Protein AF-A0A2G9UCB9-F1 (afdb_monomer_lite)

Foldseek 3Di:
DDKDWDAAPVLLWIWIADPLWIWTAAQDDPVRSRGDDIDTADDDARWDDWEDYPQWIWTAGPQQWIWTAAQDDNRCNSHDYTDTDDQAGFDDWYADNVRWIWTQGPVRFIKTFDPPPCPPPDDDDDDPPRRIDTD

Sequence (135 aa):
MRVKVLSSPNGIYVWILAKGRGWARVNINDRNPSGVKWTETYHTSDLCQLAVGDNIVWALDASGHLLRLRGLAAGNPAGNYWRPISGGTFRAISIDARSDLWAIDMENHLVRHLSDVFIPNQFRNCDVRESYEFV

Secondary structure (DSSP, 8-state):
---EEEE-TTSS-EEEEETTEEEEEE--BTTBTT-SEEEEPP-SS-EEEEEE-SS-EEEEETT-EEEEEES-BTTBTT-SEEEEEEEEEEEEEEE-TT--EEEEETTS-EEEE------TT---------SEEE-

Radius of gyration: 15.63 Å; chains: 1; bounding box: 39×37×33 Å

InterPro domains:
  IPR006624 Beta-propeller repeat TECPR [SM00706] (39-71)
  IPR006624 Beta-propeller repeat TECPR [SM00706] (80-115)

pLDDT: mean 85.65, std 19.31, range [31.97, 98.38]

Structure (mmCIF, N/CA/C/O backbone):
data_AF-A0A2G9UCB9-F1
#
_entry.id   AF-A0A2G9UCB9-F1
#
loop_
_atom_site.group_PDB
_atom_site.id
_atom_site.type_symbol
_atom_site.label_atom_id
_atom_site.label_alt_id
_atom_site.label_comp_id
_atom_site.label_asym_id
_atom_site.label_entity_id
_atom_site.label_seq_id
_atom_site.pdbx_PDB_ins_code
_atom_site.Cartn_x
_atom_site.Cartn_y
_atom_site.Cartn_z
_atom_site.occupancy
_atom_site.B_iso_or_equiv
_atom_site.auth_seq_id
_atom_site.auth_comp_id
_atom_site.auth_asym_id
_atom_site.auth_atom_id
_atom_site.pdbx_PDB_model_num
ATOM 1 N N . MET A 1 1 ? 7.365 -12.618 17.279 1.00 60.31 1 MET A N 1
ATOM 2 C CA . MET A 1 1 ? 7.333 -11.342 16.527 1.00 60.31 1 MET A CA 1
ATOM 3 C C . MET A 1 1 ? 6.625 -11.589 15.198 1.00 60.31 1 MET A C 1
ATOM 5 O O . MET A 1 1 ? 6.967 -12.569 14.552 1.00 60.31 1 MET A O 1
ATOM 9 N N . ARG A 1 2 ? 5.614 -10.792 14.817 1.00 85.69 2 ARG A N 1
ATOM 10 C CA . ARG A 1 2 ? 4.813 -11.048 13.604 1.00 85.69 2 ARG A CA 1
ATOM 11 C C . ARG A 1 2 ? 5.353 -10.224 12.435 1.00 85.69 2 ARG A C 1
ATOM 13 O O . ARG A 1 2 ? 5.416 -9.003 12.526 1.00 85.69 2 ARG A O 1
ATOM 20 N N . VAL A 1 3 ? 5.739 -10.907 11.367 1.00 94.19 3 VAL A N 1
ATOM 21 C CA . VAL A 1 3 ? 6.089 -10.313 10.072 1.00 94.19 3 VAL A CA 1
ATOM 22 C C . VAL A 1 3 ? 4.923 -10.589 9.127 1.00 94.19 3 VAL A C 1
ATOM 24 O O . VAL A 1 3 ? 4.373 -11.691 9.152 1.00 94.19 3 VAL A O 1
ATOM 27 N N . LYS A 1 4 ? 4.515 -9.599 8.330 1.00 96.19 4 LYS A N 1
ATOM 28 C CA . LYS A 1 4 ? 3.523 -9.779 7.260 1.00 96.19 4 LYS A CA 1
ATOM 29 C C . LYS A 1 4 ? 4.215 -9.591 5.913 1.00 96.19 4 LYS A C 1
ATOM 31 O O . LYS A 1 4 ? 4.970 -8.635 5.756 1.00 96.19 4 LYS A O 1
ATOM 36 N N . VAL A 1 5 ? 3.944 -10.487 4.970 1.00 96.94 5 VAL A N 1
ATOM 37 C CA . VAL A 1 5 ? 4.372 -10.385 3.568 1.00 96.94 5 VAL A CA 1
ATOM 38 C C . VAL A 1 5 ? 3.118 -10.218 2.723 1.00 96.94 5 VAL A C 1
ATOM 40 O O . VAL A 1 5 ? 2.136 -10.922 2.954 1.00 96.94 5 VAL A O 1
ATOM 43 N N . LEU A 1 6 ? 3.134 -9.269 1.793 1.00 97.06 6 LEU A N 1
ATOM 44 C CA . LEU A 1 6 ? 2.003 -8.942 0.930 1.00 97.06 6 LEU A CA 1
ATOM 45 C C . LEU A 1 6 ? 2.486 -8.817 -0.512 1.00 97.06 6 LEU A C 1
ATOM 47 O O . LEU A 1 6 ? 3.592 -8.331 -0.745 1.00 97.06 6 LEU A O 1
ATOM 51 N N . SER A 1 7 ? 1.656 -9.216 -1.467 1.00 96.06 7 SER A N 1
ATOM 52 C CA . SER A 1 7 ? 1.930 -9.071 -2.895 1.00 96.06 7 SER A CA 1
ATOM 53 C C . SER A 1 7 ? 0.710 -8.518 -3.617 1.00 96.06 7 SER A C 1
ATOM 55 O O . SER A 1 7 ? -0.419 -8.865 -3.269 1.00 96.06 7 SER A O 1
ATOM 57 N N . SER A 1 8 ? 0.940 -7.699 -4.638 1.00 96.12 8 SER A N 1
ATOM 58 C CA . SER A 1 8 ? -0.095 -7.323 -5.592 1.00 96.12 8 SER A CA 1
ATOM 59 C C . SER A 1 8 ? -0.538 -8.534 -6.427 1.00 96.12 8 SER A C 1
ATOM 61 O O . SER A 1 8 ? 0.263 -9.456 -6.627 1.00 96.12 8 SER A O 1
ATOM 63 N N . PRO A 1 9 ? -1.780 -8.546 -6.942 1.00 94.62 9 PRO A N 1
ATOM 64 C CA . PRO A 1 9 ? -2.266 -9.582 -7.858 1.00 94.62 9 PRO A CA 1
ATOM 65 C C . PRO A 1 9 ? -1.347 -9.865 -9.060 1.00 94.62 9 PRO A C 1
ATOM 67 O O . PRO A 1 9 ? -1.148 -11.023 -9.420 1.00 94.62 9 PRO A O 1
ATOM 70 N N . ASN A 1 10 ? -0.733 -8.835 -9.644 1.00 92.62 10 ASN A N 1
ATOM 71 C CA . ASN A 1 10 ? 0.206 -8.956 -10.763 1.00 92.62 10 ASN A CA 1
ATOM 72 C C . ASN A 1 10 ? 1.629 -9.389 -10.357 1.00 92.62 10 ASN A C 1
ATOM 74 O O . ASN A 1 10 ? 2.488 -9.547 -11.220 1.00 92.62 10 ASN A O 1
ATOM 78 N N . GLY A 1 11 ? 1.909 -9.535 -9.058 1.00 92.69 11 GLY A N 1
ATOM 79 C CA . GLY A 1 11 ? 3.209 -9.950 -8.529 1.00 92.69 11 GLY A CA 1
ATOM 80 C C . GLY A 1 11 ? 4.325 -8.896 -8.575 1.00 92.69 11 GLY A C 1
ATOM 81 O O . GLY A 1 11 ? 5.415 -9.167 -8.078 1.00 92.69 11 GLY A O 1
ATOM 82 N N . ILE A 1 12 ? 4.086 -7.698 -9.120 1.00 94.31 12 ILE A N 1
ATOM 83 C CA . ILE A 1 12 ? 5.111 -6.651 -9.287 1.00 94.31 12 ILE A CA 1
ATOM 84 C C . ILE A 1 12 ? 5.414 -5.913 -7.979 1.00 94.31 12 ILE A C 1
ATOM 86 O O . ILE A 1 12 ? 6.561 -5.539 -7.728 1.00 94.31 12 ILE A O 1
ATOM 90 N N . TYR A 1 13 ? 4.413 -5.706 -7.123 1.00 97.31 13 TYR A N 1
ATOM 91 C CA . TYR A 1 13 ? 4.590 -5.024 -5.846 1.00 97.31 13 TYR A CA 1
ATOM 92 C C . TYR A 1 13 ? 4.564 -6.034 -4.710 1.00 97.31 13 TYR A C 1
ATOM 94 O O . TYR A 1 13 ? 3.522 -6.587 -4.378 1.00 97.3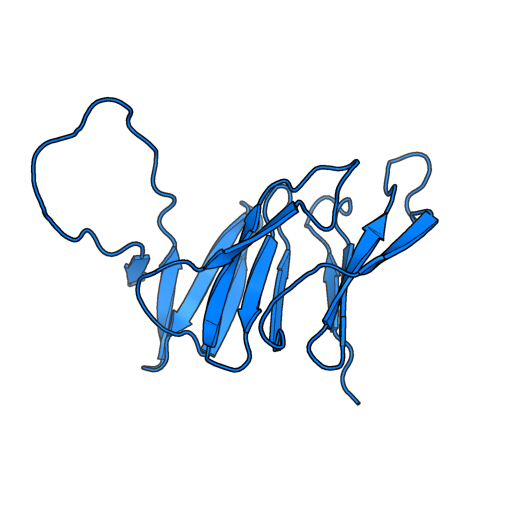1 13 TYR A O 1
ATOM 102 N N . VAL A 1 14 ? 5.715 -6.245 -4.073 1.00 97.94 14 VAL A N 1
ATOM 103 C CA . VAL A 1 14 ? 5.841 -7.111 -2.895 1.00 97.94 14 VAL A CA 1
ATOM 104 C C . VAL A 1 14 ? 6.327 -6.283 -1.716 1.00 97.94 14 VAL A C 1
ATOM 106 O O . VAL A 1 14 ? 7.294 -5.529 -1.831 1.00 97.94 14 VAL A O 1
ATOM 109 N N . TRP A 1 15 ? 5.658 -6.429 -0.577 1.00 98.31 15 TRP A N 1
ATOM 110 C CA . TRP A 1 15 ? 5.893 -5.651 0.632 1.00 98.31 15 TRP A CA 1
ATOM 111 C C . TRP A 1 15 ? 6.099 -6.535 1.857 1.00 98.31 15 TRP A C 1
ATOM 113 O O . TRP A 1 15 ? 5.494 -7.599 1.992 1.00 98.31 15 TRP A O 1
ATOM 123 N N . ILE A 1 16 ? 6.920 -6.049 2.784 1.00 98.19 16 ILE A N 1
ATOM 124 C CA . ILE A 1 16 ? 7.060 -6.575 4.141 1.00 98.19 16 ILE A CA 1
ATOM 125 C C . ILE A 1 16 ? 6.621 -5.500 5.128 1.00 98.19 16 ILE A C 1
ATOM 127 O O . ILE A 1 16 ? 7.000 -4.340 4.989 1.00 98.19 16 ILE A O 1
ATOM 131 N N . LEU A 1 17 ? 5.882 -5.908 6.158 1.00 98.00 17 LEU A N 1
ATOM 132 C CA . LEU A 1 17 ? 5.581 -5.092 7.329 1.00 98.00 17 LEU A CA 1
ATOM 133 C C . LEU A 1 17 ? 6.095 -5.785 8.596 1.00 98.00 17 LEU A C 1
ATOM 135 O O . LEU A 1 17 ? 5.711 -6.924 8.891 1.00 98.00 17 LEU A O 1
ATOM 139 N N . ALA A 1 18 ? 6.940 -5.094 9.362 1.00 96.69 18 ALA A N 1
ATOM 140 C CA . ALA A 1 18 ? 7.454 -5.570 10.645 1.00 96.69 18 ALA A CA 1
ATOM 141 C C . ALA A 1 18 ? 7.855 -4.401 11.560 1.00 96.69 18 ALA A C 1
ATOM 143 O O . ALA A 1 18 ? 8.475 -3.443 11.115 1.00 96.69 18 ALA A O 1
ATOM 144 N N . LYS A 1 19 ? 7.542 -4.506 12.861 1.00 95.00 19 LYS A N 1
ATOM 145 C CA . LYS A 1 19 ? 7.853 -3.485 13.890 1.00 95.00 19 LYS A CA 1
ATOM 146 C C . LYS A 1 19 ? 7.445 -2.054 13.493 1.00 95.00 19 LYS A C 1
ATOM 148 O O . LYS A 1 19 ? 8.251 -1.142 13.621 1.00 95.00 19 LYS A O 1
ATOM 153 N N . GLY A 1 20 ? 6.242 -1.870 12.952 1.00 95.88 20 GLY A N 1
ATOM 154 C CA . GLY A 1 20 ? 5.781 -0.538 12.549 1.00 95.88 20 GLY A CA 1
ATOM 155 C C . GLY A 1 20 ? 6.375 -0.021 11.237 1.00 95.88 20 GLY A C 1
ATOM 156 O O . GLY A 1 20 ? 6.020 1.074 10.816 1.00 95.88 20 GLY A O 1
ATOM 157 N N . ARG A 1 21 ? 7.267 -0.771 10.571 1.00 97.00 21 ARG A N 1
ATOM 158 C CA . ARG A 1 21 ? 7.980 -0.300 9.373 1.00 97.00 21 ARG A CA 1
ATOM 159 C C . ARG A 1 21 ? 7.677 -1.157 8.153 1.00 97.00 21 ARG A C 1
ATOM 161 O O . ARG A 1 21 ? 7.480 -2.370 8.269 1.00 97.00 21 ARG A O 1
ATOM 168 N N . GLY A 1 22 ? 7.612 -0.501 6.997 1.00 97.56 22 GLY A N 1
ATOM 169 C CA . GLY A 1 22 ? 7.307 -1.111 5.708 1.00 97.56 22 GLY A CA 1
ATOM 170 C C . GLY A 1 22 ? 8.520 -1.136 4.782 1.00 97.56 22 GLY A C 1
ATOM 171 O O . GLY A 1 22 ? 9.247 -0.149 4.679 1.00 97.56 22 GLY A O 1
ATOM 172 N N . TRP A 1 23 ? 8.711 -2.237 4.060 1.00 98.38 23 TRP A N 1
ATOM 173 C CA . TRP A 1 23 ? 9.727 -2.348 3.014 1.00 98.38 23 TRP A CA 1
ATOM 174 C C . TRP A 1 23 ? 9.109 -2.853 1.719 1.00 98.38 23 TRP A C 1
ATOM 176 O O . TRP A 1 23 ? 8.394 -3.853 1.733 1.00 98.38 23 TRP A O 1
ATOM 186 N N . ALA A 1 24 ? 9.439 -2.213 0.601 1.00 98.38 24 ALA A N 1
ATOM 187 C CA . ALA A 1 24 ? 9.043 -2.653 -0.730 1.00 98.38 24 ALA A CA 1
ATOM 188 C C . ALA A 1 24 ? 10.198 -3.394 -1.418 1.00 98.38 24 ALA A C 1
ATOM 190 O O . ALA A 1 24 ? 11.366 -2.995 -1.314 1.00 98.38 24 ALA A O 1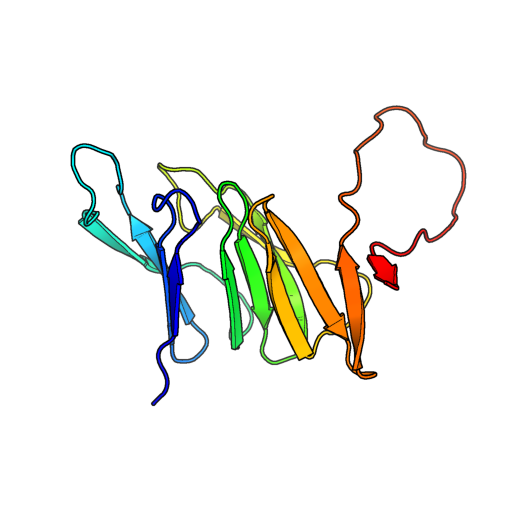
ATOM 191 N N . ARG A 1 25 ? 9.886 -4.475 -2.134 1.00 98.25 25 ARG A N 1
ATOM 192 C CA . ARG A 1 25 ? 10.852 -5.197 -2.964 1.00 98.25 25 ARG A CA 1
ATOM 193 C C . ARG A 1 25 ? 11.079 -4.431 -4.264 1.00 98.25 25 ARG A C 1
ATOM 195 O O . ARG A 1 25 ? 10.137 -4.021 -4.931 1.00 98.25 25 ARG A O 1
ATOM 202 N N . VAL A 1 26 ? 12.343 -4.233 -4.621 1.00 97.81 26 VAL A N 1
ATOM 203 C CA . VAL A 1 26 ? 12.760 -3.389 -5.748 1.00 97.81 26 VAL A CA 1
ATOM 204 C C . VAL A 1 26 ? 13.108 -4.224 -6.974 1.00 97.81 26 VAL A C 1
ATOM 206 O O . VAL A 1 26 ? 13.754 -5.264 -6.842 1.00 97.81 26 VAL A O 1
ATOM 209 N N . ASN A 1 27 ? 12.770 -3.706 -8.160 1.00 95.94 27 ASN A N 1
ATOM 210 C CA . ASN A 1 27 ? 13.137 -4.251 -9.472 1.00 95.94 27 ASN A CA 1
ATOM 211 C C . ASN A 1 27 ? 12.598 -5.669 -9.733 1.00 95.94 27 ASN A C 1
ATOM 213 O O . ASN A 1 27 ? 13.318 -6.516 -10.266 1.00 95.94 27 ASN A O 1
ATOM 217 N N . ILE A 1 28 ? 11.353 -5.927 -9.324 1.00 96.31 28 ILE A N 1
ATOM 218 C CA . ILE A 1 28 ? 10.606 -7.102 -9.779 1.00 96.31 28 ILE A CA 1
ATOM 219 C C . ILE A 1 28 ? 10.119 -6.834 -11.206 1.00 96.31 28 ILE A C 1
ATOM 221 O O . ILE A 1 28 ? 9.538 -5.786 -11.481 1.00 96.31 28 ILE A O 1
ATOM 225 N N . ASN A 1 29 ? 10.391 -7.770 -12.111 1.00 92.38 29 ASN A N 1
ATOM 226 C CA . ASN A 1 29 ? 9.902 -7.788 -13.490 1.00 92.38 29 ASN A CA 1
ATOM 227 C C . ASN A 1 29 ? 10.023 -9.213 -14.059 1.00 92.38 29 ASN A C 1
ATOM 229 O O . ASN A 1 29 ? 10.611 -10.082 -13.416 1.00 92.38 29 ASN A O 1
ATOM 233 N N . ASP A 1 30 ? 9.546 -9.440 -15.283 1.00 92.25 30 ASP A N 1
ATOM 234 C CA . ASP A 1 30 ? 9.535 -10.767 -15.923 1.00 92.25 30 ASP A CA 1
ATOM 235 C C . ASP A 1 30 ? 10.919 -11.430 -16.028 1.00 92.25 30 ASP A C 1
ATOM 237 O O . ASP A 1 30 ? 11.034 -12.653 -16.002 1.00 92.25 30 ASP A O 1
ATOM 241 N N . ARG A 1 31 ? 11.993 -10.634 -16.129 1.00 94.44 31 ARG A N 1
ATOM 242 C CA . ARG A 1 31 ? 13.379 -11.134 -16.185 1.00 94.44 31 ARG A CA 1
ATOM 243 C C . ARG A 1 31 ? 14.008 -11.296 -14.802 1.00 94.44 31 ARG A C 1
ATOM 245 O O . ARG A 1 31 ? 15.047 -11.937 -14.679 1.00 94.44 31 ARG A O 1
ATOM 252 N N . ASN A 1 32 ? 13.413 -10.694 -13.777 1.00 94.94 32 ASN A N 1
ATOM 253 C CA . ASN A 1 32 ? 13.908 -10.691 -12.409 1.00 94.94 32 ASN A CA 1
ATOM 254 C C . ASN A 1 32 ? 12.748 -10.789 -11.397 1.00 94.94 32 ASN A C 1
ATOM 256 O O . ASN A 1 32 ? 12.473 -9.825 -10.675 1.00 94.94 32 ASN A O 1
ATOM 260 N N . PRO A 1 33 ? 12.055 -11.939 -11.318 1.00 93.69 33 PRO A N 1
ATOM 261 C CA . PRO A 1 33 ? 10.847 -12.085 -10.501 1.00 93.69 33 PRO A CA 1
ATOM 262 C C . PRO A 1 33 ? 11.119 -11.994 -8.992 1.00 93.69 33 PRO A C 1
ATOM 264 O O . PRO A 1 33 ? 10.227 -11.682 -8.211 1.00 93.69 33 PRO A O 1
ATOM 267 N N . SER A 1 34 ? 12.358 -12.232 -8.556 1.00 94.69 34 SER A N 1
ATOM 268 C CA . SER A 1 34 ? 12.750 -12.128 -7.149 1.00 94.69 34 SER A CA 1
ATOM 269 C C . SER A 1 34 ? 13.082 -10.698 -6.712 1.00 94.69 34 SER A C 1
ATOM 271 O O . SER A 1 34 ? 13.223 -10.449 -5.512 1.00 94.69 34 SER A O 1
ATOM 273 N N . GLY A 1 35 ? 13.229 -9.743 -7.636 1.00 96.19 35 GLY A N 1
ATOM 274 C CA . GLY A 1 35 ? 13.731 -8.402 -7.335 1.00 96.19 35 GLY A CA 1
ATOM 275 C C . GLY A 1 35 ? 15.183 -8.397 -6.832 1.00 96.19 35 GLY A C 1
ATOM 276 O O . GLY A 1 35 ? 15.808 -9.437 -6.653 1.00 96.19 35 GLY A O 1
ATOM 277 N N . VAL A 1 36 ? 15.744 -7.219 -6.561 1.00 96.69 36 VAL A N 1
ATOM 278 C CA . VAL A 1 36 ? 17.174 -7.072 -6.202 1.00 96.69 36 VAL A CA 1
ATOM 279 C C . VAL A 1 36 ? 17.417 -6.734 -4.736 1.00 96.69 36 VAL A C 1
ATOM 281 O O . VAL A 1 36 ? 18.391 -7.197 -4.149 1.00 96.69 36 VAL A O 1
ATOM 284 N N . LYS A 1 37 ? 16.545 -5.936 -4.114 1.00 96.56 37 LYS A N 1
ATOM 285 C CA . LYS A 1 37 ? 16.708 -5.501 -2.721 1.00 96.56 37 LYS A CA 1
ATOM 286 C C . LYS A 1 37 ? 15.383 -5.102 -2.094 1.00 96.56 37 LYS A C 1
ATOM 288 O O . LYS A 1 37 ? 14.396 -4.902 -2.796 1.00 96.56 37 LYS A O 1
ATOM 293 N N . TRP A 1 38 ? 15.393 -4.957 -0.778 1.00 97.94 38 TRP A N 1
ATOM 294 C CA . TRP A 1 38 ? 14.329 -4.299 -0.028 1.00 97.94 38 TRP A CA 1
ATOM 295 C C . TRP A 1 38 ? 14.690 -2.831 0.172 1.00 97.94 38 TRP A C 1
ATOM 297 O O . TRP A 1 38 ? 15.847 -2.517 0.451 1.00 97.94 38 TRP A O 1
ATOM 307 N N . THR A 1 39 ? 13.715 -1.940 0.019 1.00 97.81 39 THR A N 1
ATOM 308 C CA . THR A 1 39 ? 13.864 -0.523 0.353 1.00 97.81 39 THR A CA 1
ATOM 309 C C . THR A 1 39 ? 12.811 -0.143 1.378 1.00 97.81 39 THR A C 1
ATOM 311 O O . THR A 1 39 ? 11.643 -0.491 1.223 1.00 97.81 39 THR A O 1
ATOM 314 N N . GLU A 1 40 ? 13.234 0.523 2.446 1.00 97.50 40 GLU A N 1
ATOM 315 C CA . GLU A 1 40 ? 12.320 0.996 3.482 1.00 97.50 40 GLU A CA 1
ATOM 316 C C . GLU A 1 40 ? 11.515 2.187 2.956 1.00 97.50 40 GLU A C 1
ATOM 318 O O . GLU A 1 40 ? 12.064 3.038 2.253 1.00 97.50 40 GLU A O 1
ATOM 323 N N . THR A 1 41 ? 10.218 2.228 3.258 1.00 96.69 41 THR A N 1
ATOM 324 C CA . THR A 1 41 ? 9.391 3.415 3.011 1.00 96.69 41 THR A CA 1
ATOM 325 C C . THR A 1 41 ? 9.557 4.406 4.160 1.00 96.69 41 THR A C 1
ATOM 327 O O . THR A 1 41 ? 9.826 4.010 5.292 1.00 96.69 41 THR A O 1
ATOM 330 N N . TYR A 1 42 ? 9.393 5.696 3.878 1.00 92.69 42 TYR A N 1
ATOM 331 C CA . TYR A 1 42 ? 9.385 6.721 4.915 1.00 92.69 42 TYR A CA 1
ATOM 332 C C . TYR A 1 42 ? 7.956 6.998 5.374 1.00 92.69 42 TYR A C 1
ATOM 334 O O . TYR A 1 42 ? 7.095 7.293 4.548 1.00 92.69 42 TYR A O 1
ATOM 342 N N . HIS A 1 43 ? 7.722 6.982 6.682 1.00 89.19 43 HIS A N 1
ATOM 343 C CA . HIS A 1 43 ? 6.438 7.283 7.310 1.00 89.19 43 HIS A CA 1
ATOM 344 C C . HIS A 1 43 ? 6.650 7.961 8.665 1.00 89.19 43 HIS A C 1
ATOM 346 O O . HIS A 1 43 ? 7.687 7.793 9.304 1.00 89.19 43 HIS A O 1
ATOM 352 N N . THR A 1 44 ? 5.659 8.736 9.104 1.00 88.62 44 THR A N 1
ATOM 353 C CA . THR A 1 44 ? 5.714 9.487 10.369 1.00 88.62 44 THR A CA 1
ATOM 354 C C . THR A 1 44 ? 5.106 8.734 11.553 1.00 88.62 44 THR A C 1
ATOM 356 O O . THR A 1 44 ? 5.343 9.126 12.691 1.00 88.62 44 THR A O 1
ATOM 359 N N . SER A 1 45 ? 4.321 7.678 11.309 1.00 93.38 45 SER A N 1
ATOM 360 C CA . SER A 1 45 ? 3.625 6.883 12.331 1.00 93.38 45 SER A CA 1
ATOM 361 C C . SER A 1 45 ? 3.745 5.384 12.062 1.00 93.38 45 SER A C 1
ATOM 363 O O . SER A 1 45 ? 3.670 4.951 10.915 1.00 93.38 45 SER A O 1
ATOM 365 N N . ASP A 1 46 ? 3.919 4.582 13.115 1.00 95.88 46 ASP A N 1
ATOM 366 C CA . ASP A 1 46 ? 4.089 3.132 12.984 1.00 95.88 46 ASP A CA 1
ATOM 367 C C . ASP A 1 46 ? 2.927 2.483 12.224 1.00 95.88 46 ASP A C 1
ATOM 369 O O . ASP A 1 46 ? 1.763 2.593 12.609 1.00 95.88 46 ASP A O 1
ATOM 373 N N . LEU A 1 47 ? 3.254 1.754 11.159 1.00 97.06 47 LEU A N 1
ATOM 374 C CA . LEU A 1 47 ? 2.289 1.055 10.320 1.00 97.06 47 LEU A CA 1
ATOM 375 C C . LEU A 1 47 ? 1.872 -0.281 10.958 1.00 97.06 47 LEU A C 1
ATOM 377 O O . LEU A 1 47 ? 2.714 -1.088 11.362 1.00 97.06 47 LEU A O 1
ATOM 381 N N . CYS A 1 48 ? 0.571 -0.571 10.999 1.00 96.69 48 CYS A N 1
ATOM 382 C CA . CYS A 1 48 ? 0.032 -1.809 11.576 1.00 96.69 48 CYS A CA 1
ATOM 383 C C . CYS A 1 48 ? -0.551 -2.776 10.522 1.00 96.69 48 CYS A C 1
ATOM 385 O O . CYS A 1 48 ? -0.589 -4.004 10.725 1.00 96.69 48 CYS A O 1
ATOM 387 N N . GLN A 1 49 ? -0.934 -2.254 9.353 1.00 97.50 49 GLN A N 1
ATOM 388 C CA . GLN A 1 49 ? -1.479 -3.030 8.241 1.00 97.50 49 GLN A CA 1
ATOM 389 C C . GLN A 1 49 ? -1.128 -2.403 6.893 1.00 97.50 49 GLN A C 1
ATOM 391 O O . GLN A 1 49 ? -0.964 -1.194 6.788 1.00 97.50 49 GLN A O 1
ATOM 396 N N . LEU A 1 50 ? -1.034 -3.250 5.869 1.00 98.00 50 LEU A N 1
ATOM 397 C CA . LEU A 1 50 ? -0.885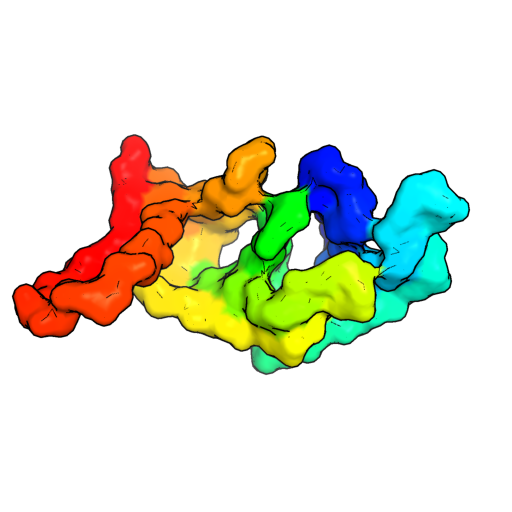 -2.861 4.471 1.00 98.00 50 LEU A CA 1
ATOM 398 C C . LEU A 1 50 ? -1.963 -3.569 3.643 1.00 98.00 50 LEU A C 1
ATOM 400 O O . LEU A 1 50 ? -2.366 -4.680 3.991 1.00 98.00 50 LEU A O 1
ATOM 404 N N . ALA A 1 51 ? -2.378 -2.950 2.543 1.00 97.62 51 ALA A N 1
ATOM 405 C CA . ALA A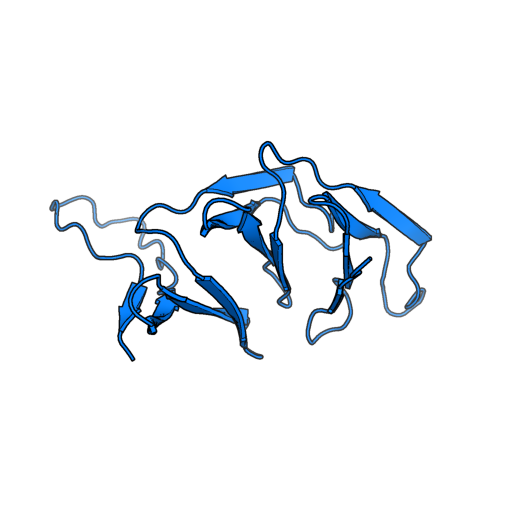 1 51 ? -3.142 -3.581 1.471 1.00 97.62 51 ALA A CA 1
ATOM 406 C C . ALA A 1 51 ? -2.511 -3.183 0.128 1.00 97.62 51 ALA A C 1
ATOM 408 O O . ALA A 1 51 ? -2.327 -1.997 -0.149 1.00 97.62 51 ALA A O 1
ATOM 409 N N . VAL A 1 52 ? -2.110 -4.176 -0.668 1.00 97.81 52 VAL A N 1
ATOM 410 C CA . VAL A 1 52 ? -1.250 -3.993 -1.848 1.00 97.81 52 VAL A CA 1
ATOM 411 C C . VAL A 1 52 ? -2.023 -4.401 -3.100 1.00 97.81 52 VAL A C 1
ATOM 413 O O . VAL A 1 52 ? -2.343 -5.574 -3.265 1.00 97.81 52 VAL A O 1
ATOM 416 N N . GLY A 1 53 ? -2.326 -3.433 -3.963 1.00 96.94 53 GLY A N 1
ATOM 417 C CA . GLY A 1 53 ? -2.936 -3.638 -5.278 1.00 96.94 53 GLY A CA 1
ATOM 418 C C . GLY A 1 53 ? -1.939 -3.461 -6.420 1.00 96.94 53 GLY A C 1
ATOM 419 O O . GLY A 1 53 ? -0.758 -3.180 -6.211 1.00 96.94 53 GLY A O 1
ATOM 420 N N . ASP A 1 54 ? -2.433 -3.582 -7.649 1.00 95.62 54 ASP A N 1
ATOM 421 C CA . ASP A 1 54 ? -1.607 -3.555 -8.866 1.00 95.62 54 ASP A CA 1
ATOM 422 C C . ASP A 1 54 ? -1.126 -2.159 -9.260 1.00 95.62 54 ASP A C 1
ATOM 424 O O . ASP A 1 54 ? -0.243 -2.015 -10.102 1.00 95.62 54 ASP A O 1
ATOM 428 N N . ASN A 1 55 ? -1.710 -1.119 -8.680 1.00 93.88 55 ASN A N 1
ATOM 429 C CA . ASN A 1 55 ? -1.396 0.278 -8.972 1.00 93.88 55 ASN A CA 1
ATOM 430 C C . ASN A 1 55 ? -1.545 1.188 -7.741 1.00 93.88 55 ASN A C 1
ATOM 432 O O . ASN A 1 55 ? -1.487 2.416 -7.853 1.00 93.88 55 ASN A O 1
ATOM 436 N N . ILE A 1 56 ? -1.754 0.601 -6.562 1.00 95.88 56 ILE A N 1
ATOM 437 C CA . ILE A 1 56 ? -2.039 1.333 -5.335 1.00 95.88 56 ILE A CA 1
ATOM 438 C C . ILE A 1 56 ? -1.584 0.529 -4.122 1.00 95.88 56 ILE A C 1
ATOM 440 O O . ILE A 1 56 ? -1.668 -0.696 -4.097 1.00 95.88 56 ILE A O 1
ATOM 444 N N . VAL A 1 57 ? -1.113 1.231 -3.097 1.00 97.62 57 VAL A N 1
ATOM 445 C CA . VAL A 1 57 ? -0.820 0.642 -1.792 1.00 97.62 57 VAL A CA 1
ATOM 446 C C . VAL A 1 57 ? -1.461 1.513 -0.728 1.00 97.62 57 VAL A C 1
ATOM 448 O O . VAL A 1 57 ? -1.339 2.743 -0.753 1.00 97.62 57 VAL A O 1
ATOM 451 N N . TRP A 1 58 ? -2.137 0.854 0.200 1.00 97.50 58 TRP A N 1
ATOM 452 C CA . TRP A 1 58 ? -2.773 1.449 1.360 1.00 97.50 58 TRP A CA 1
ATOM 453 C C . TRP A 1 58 ? -2.113 0.949 2.636 1.00 97.50 58 TRP A C 1
ATOM 455 O O . TRP A 1 58 ? -1.595 -0.170 2.678 1.00 97.50 58 TRP A O 1
ATOM 465 N N . ALA A 1 59 ? -2.166 1.766 3.679 1.00 97.94 59 ALA A N 1
ATOM 466 C CA . ALA A 1 59 ? -1.736 1.394 5.013 1.00 97.94 59 ALA A CA 1
ATOM 467 C C . ALA A 1 59 ? -2.730 1.877 6.067 1.00 97.94 59 ALA A C 1
ATOM 469 O O . ALA A 1 59 ? -3.417 2.878 5.867 1.00 97.94 59 ALA A O 1
ATOM 470 N N . LEU A 1 60 ? -2.750 1.176 7.197 1.00 97.25 60 LEU A N 1
ATOM 471 C CA . LEU A 1 60 ? -3.233 1.725 8.458 1.00 97.25 60 LEU A CA 1
ATOM 472 C C . LEU A 1 60 ? -2.042 1.952 9.375 1.00 97.25 60 LEU A C 1
ATOM 474 O O . LEU A 1 60 ? -1.180 1.072 9.502 1.00 97.25 60 LEU A O 1
ATOM 478 N N . ASP A 1 61 ? -2.015 3.105 10.029 1.00 96.75 61 ASP A N 1
ATOM 479 C CA . ASP A 1 61 ? -1.116 3.326 11.154 1.00 96.75 61 ASP A CA 1
ATOM 480 C C . ASP A 1 61 ? -1.684 2.746 12.460 1.00 96.75 61 ASP A C 1
ATOM 482 O O . ASP A 1 61 ? -2.814 2.256 12.517 1.00 96.75 61 ASP A O 1
ATOM 486 N N . ALA A 1 62 ? -0.880 2.743 13.520 1.00 94.75 62 ALA A N 1
ATOM 487 C CA . ALA A 1 62 ? -1.267 2.225 14.831 1.00 94.75 62 ALA A CA 1
ATOM 488 C C . ALA A 1 62 ? -2.421 3.006 15.493 1.00 94.75 62 ALA A C 1
ATOM 490 O O . ALA A 1 62 ? -3.034 2.495 16.428 1.00 94.75 62 ALA A O 1
ATOM 491 N N . SER A 1 63 ? -2.727 4.214 15.012 1.00 95.12 63 SER A N 1
ATOM 492 C CA . SER A 1 63 ? -3.871 5.023 15.444 1.00 95.12 63 SER A CA 1
ATOM 493 C C . SER A 1 63 ? -5.130 4.765 14.606 1.00 95.12 63 SER A C 1
ATOM 495 O O . SER A 1 63 ? -6.179 5.336 14.893 1.00 95.12 63 SER A O 1
ATOM 497 N N . GLY A 1 64 ? -5.049 3.896 13.594 1.00 95.25 64 GLY A N 1
ATOM 498 C CA . GLY A 1 64 ? -6.155 3.560 12.701 1.00 95.25 64 GLY A CA 1
ATOM 499 C C . GLY A 1 64 ? -6.354 4.554 11.557 1.00 95.25 64 GLY A C 1
ATOM 500 O O . GLY A 1 64 ? -7.355 4.451 10.850 1.00 95.25 64 GLY A O 1
ATOM 501 N N . HIS A 1 65 ? -5.441 5.506 11.339 1.00 95.19 65 HIS A N 1
ATOM 502 C CA . HIS A 1 65 ? -5.549 6.419 10.204 1.00 95.19 65 HIS A CA 1
ATOM 503 C C . HIS A 1 65 ? -5.232 5.697 8.897 1.00 95.19 65 HIS A C 1
ATOM 505 O O . HIS A 1 65 ? -4.224 4.992 8.781 1.00 95.19 65 HIS A O 1
ATOM 511 N N . LEU A 1 66 ? -6.075 5.929 7.892 1.00 95.81 66 LEU A N 1
ATOM 512 C CA . LEU A 1 66 ? -5.864 5.421 6.546 1.00 95.81 66 LEU A CA 1
ATOM 513 C C . LEU A 1 66 ? -4.856 6.283 5.789 1.00 95.81 66 LEU A C 1
ATOM 515 O O . LEU A 1 66 ? -4.993 7.502 5.687 1.00 95.81 66 LEU A O 1
ATOM 519 N N . LEU A 1 67 ? -3.864 5.627 5.196 1.00 96.31 67 LEU A N 1
ATOM 520 C CA . LEU A 1 67 ? -2.817 6.258 4.408 1.00 96.31 67 LEU A CA 1
ATOM 521 C C . LEU A 1 67 ? -2.790 5.664 2.998 1.00 96.31 67 LEU A C 1
ATOM 523 O O . LEU A 1 67 ? -2.781 4.444 2.828 1.00 96.31 67 LEU A O 1
ATOM 527 N N . ARG A 1 68 ? -2.688 6.521 1.979 1.00 95.94 68 ARG A N 1
ATOM 528 C CA . ARG A 1 68 ? -2.450 6.118 0.587 1.00 95.94 68 ARG A CA 1
ATOM 529 C C . ARG A 1 68 ? -1.016 6.421 0.182 1.00 95.94 68 ARG A C 1
ATOM 531 O O . ARG A 1 68 ? -0.572 7.564 0.301 1.00 95.94 68 ARG A O 1
ATOM 538 N N . LEU A 1 69 ? -0.318 5.450 -0.394 1.00 97.44 69 LEU A N 1
ATOM 539 C CA . LEU A 1 69 ? 1.013 5.690 -0.939 1.00 97.44 69 LEU A CA 1
ATOM 540 C C . LEU A 1 69 ? 0.945 6.516 -2.234 1.00 97.44 69 LEU A C 1
ATOM 542 O O . LEU A 1 69 ? 0.185 6.209 -3.157 1.00 97.44 69 LEU A O 1
ATOM 546 N N . ARG A 1 70 ? 1.750 7.578 -2.323 1.00 96.94 70 ARG A N 1
ATOM 547 C CA . ARG A 1 70 ? 1.860 8.454 -3.500 1.00 96.94 70 ARG A CA 1
ATOM 548 C C . ARG A 1 70 ? 3.193 8.244 -4.198 1.00 96.94 70 ARG A C 1
ATOM 550 O O . ARG A 1 70 ? 4.202 8.049 -3.538 1.00 96.94 70 ARG A O 1
ATOM 557 N N . GLY A 1 71 ? 3.204 8.323 -5.529 1.00 96.06 71 GLY A N 1
ATOM 558 C CA . GLY A 1 71 ? 4.419 8.127 -6.333 1.00 96.06 71 GLY A CA 1
ATOM 559 C C . GLY A 1 71 ? 4.817 6.663 -6.539 1.00 96.06 71 GLY A C 1
ATOM 560 O O . GLY A 1 71 ? 5.967 6.401 -6.877 1.00 96.06 71 GLY A O 1
ATOM 561 N N . LEU A 1 72 ? 3.889 5.723 -6.323 1.00 96.31 72 LEU A N 1
ATOM 562 C CA . LEU A 1 72 ? 4.101 4.308 -6.614 1.00 96.31 72 LEU A CA 1
ATOM 563 C C . LEU A 1 72 ? 4.374 4.109 -8.112 1.00 96.31 72 LEU A C 1
ATOM 565 O O . LEU A 1 72 ? 3.589 4.545 -8.953 1.00 96.31 72 LEU A O 1
ATOM 569 N N . ALA A 1 73 ? 5.470 3.427 -8.428 1.00 94.88 73 ALA A N 1
ATOM 570 C CA . ALA A 1 73 ? 5.820 2.998 -9.778 1.00 94.88 73 ALA A CA 1
ATOM 571 C C . ALA A 1 73 ? 6.705 1.746 -9.711 1.00 94.88 73 ALA A C 1
ATOM 573 O O . ALA A 1 73 ? 7.338 1.499 -8.688 1.00 94.88 73 ALA A O 1
ATOM 574 N N . ALA A 1 74 ? 6.851 0.999 -10.808 1.00 91.75 74 ALA A N 1
ATOM 575 C CA . ALA A 1 74 ? 7.742 -0.170 -10.844 1.00 91.75 74 ALA A CA 1
ATOM 576 C C . ALA A 1 74 ? 9.205 0.183 -10.484 1.00 91.75 74 ALA A C 1
ATOM 578 O O . ALA A 1 74 ? 9.879 -0.558 -9.770 1.00 91.75 74 ALA A O 1
ATOM 579 N N . GLY A 1 75 ? 9.682 1.354 -10.926 1.00 93.94 75 GLY A N 1
ATOM 580 C CA . GLY A 1 75 ? 10.997 1.895 -10.556 1.00 93.94 75 GLY A CA 1
ATOM 581 C C . GLY A 1 75 ? 11.051 2.548 -9.169 1.00 93.94 75 GLY A C 1
ATOM 582 O O . GLY A 1 75 ? 12.139 2.802 -8.662 1.00 93.94 75 GLY A O 1
ATOM 583 N N . ASN A 1 76 ? 9.896 2.799 -8.546 1.00 96.38 76 ASN A N 1
ATOM 584 C CA . ASN A 1 76 ? 9.778 3.368 -7.206 1.00 96.38 76 ASN A CA 1
ATOM 585 C C . ASN A 1 76 ? 8.678 2.660 -6.386 1.00 96.38 76 ASN A C 1
ATOM 587 O O . ASN A 1 76 ? 7.615 3.233 -6.119 1.00 96.38 76 ASN A O 1
ATOM 591 N N . PRO A 1 77 ? 8.891 1.389 -6.004 1.00 97.19 77 PRO A N 1
ATOM 592 C CA . PRO A 1 77 ? 7.839 0.583 -5.398 1.00 97.19 77 PRO A CA 1
ATOM 593 C C . PRO A 1 77 ? 7.525 0.989 -3.956 1.00 97.19 77 PRO A C 1
ATOM 595 O O . PRO A 1 77 ? 6.465 0.628 -3.470 1.00 97.19 77 PRO A O 1
ATOM 598 N N . ALA A 1 78 ? 8.398 1.747 -3.280 1.00 97.69 78 ALA A N 1
ATOM 599 C CA . ALA A 1 78 ? 8.134 2.299 -1.946 1.00 97.69 78 ALA A CA 1
ATOM 600 C C . ALA A 1 78 ? 7.453 3.675 -1.969 1.00 97.69 78 ALA A C 1
ATOM 602 O O . ALA A 1 78 ? 7.159 4.211 -0.899 1.00 97.69 78 ALA A O 1
ATOM 603 N N . GLY A 1 79 ? 7.188 4.218 -3.164 1.00 97.06 79 GLY A N 1
ATOM 604 C CA . GLY A 1 79 ? 6.578 5.524 -3.369 1.00 97.06 79 GLY A CA 1
ATOM 605 C C . GLY A 1 79 ? 7.446 6.695 -2.903 1.00 97.06 79 GLY A C 1
ATOM 606 O O . GLY A 1 79 ? 8.608 6.551 -2.538 1.00 97.06 79 GLY A O 1
ATOM 607 N N . ASN A 1 80 ? 6.868 7.888 -2.959 1.00 95.94 80 ASN A N 1
ATOM 608 C CA . ASN A 1 80 ? 7.487 9.138 -2.525 1.00 95.94 80 ASN A CA 1
ATOM 609 C C . ASN A 1 80 ? 7.124 9.460 -1.071 1.00 95.94 80 ASN A C 1
ATOM 611 O O . ASN A 1 80 ? 7.977 9.899 -0.310 1.00 95.94 80 ASN A O 1
ATOM 615 N N . TYR A 1 81 ? 5.847 9.298 -0.709 1.00 96.25 81 TYR A N 1
ATOM 616 C CA . TYR A 1 81 ? 5.327 9.586 0.630 1.00 96.25 81 TYR A CA 1
ATOM 617 C C . TYR A 1 81 ? 3.940 8.964 0.837 1.00 96.25 81 TYR A C 1
ATOM 619 O O . TYR A 1 81 ? 3.232 8.643 -0.125 1.00 96.25 81 TYR A O 1
ATOM 627 N N . TRP A 1 82 ? 3.527 8.853 2.099 1.00 96.94 82 TRP A N 1
ATOM 628 C CA . TRP A 1 82 ? 2.175 8.462 2.495 1.00 96.94 82 TRP A CA 1
ATOM 629 C C . TRP A 1 82 ? 1.287 9.690 2.672 1.00 96.94 82 TRP A C 1
ATOM 631 O O . TRP A 1 82 ? 1.639 10.623 3.391 1.00 96.94 82 TRP A O 1
ATOM 641 N N . ARG A 1 83 ? 0.126 9.696 2.015 1.00 94.75 83 ARG A N 1
ATOM 642 C CA . ARG A 1 83 ? -0.894 10.736 2.167 1.00 94.75 83 ARG A CA 1
ATOM 643 C C . ARG A 1 83 ? -1.996 10.234 3.105 1.00 94.75 83 ARG A C 1
ATOM 645 O O . ARG A 1 83 ? -2.663 9.269 2.728 1.00 94.75 83 ARG A O 1
ATOM 652 N N . PRO A 1 84 ? -2.236 10.887 4.253 1.00 92.81 84 PRO A N 1
ATOM 653 C CA . PRO A 1 84 ? -3.404 10.606 5.077 1.00 92.81 84 PRO A CA 1
ATOM 654 C C . PRO A 1 84 ? -4.696 10.886 4.314 1.00 92.81 84 PRO A C 1
ATOM 656 O O . PRO A 1 84 ? -4.799 11.899 3.615 1.00 92.81 84 PRO A O 1
ATOM 659 N N . ILE A 1 85 ? -5.664 9.986 4.442 1.00 89.94 85 ILE A N 1
ATOM 660 C CA . ILE A 1 85 ? -7.016 10.173 3.926 1.00 89.94 85 ILE A CA 1
ATOM 661 C C . ILE A 1 85 ? -7.924 10.561 5.091 1.00 89.94 85 ILE A C 1
ATOM 663 O O . ILE A 1 85 ? -7.943 9.905 6.130 1.00 89.94 85 ILE A O 1
ATOM 667 N N . SER A 1 86 ? -8.641 11.669 4.922 1.00 79.69 86 SER A N 1
ATOM 668 C CA . SER A 1 86 ? -9.648 12.136 5.874 1.00 79.69 86 SER A CA 1
ATOM 669 C C . SER A 1 86 ? -10.894 11.243 5.827 1.00 79.69 86 SER A C 1
ATOM 671 O O . SER A 1 86 ? -11.113 10.531 4.852 1.00 79.69 86 SER A O 1
ATOM 673 N N . GLY A 1 87 ? -11.730 11.295 6.863 1.00 74.19 87 GLY A N 1
ATOM 674 C CA . GLY A 1 87 ? -13.010 10.576 6.870 1.00 74.19 87 GLY A CA 1
ATOM 675 C C . GLY A 1 87 ? -13.093 9.385 7.823 1.00 74.19 87 GLY A C 1
ATOM 676 O O . GLY A 1 87 ? -14.011 8.590 7.690 1.00 74.19 87 GLY A O 1
ATOM 677 N N . GLY A 1 88 ? -12.176 9.270 8.789 1.00 84.19 88 GLY A N 1
ATOM 678 C CA . GLY A 1 88 ? -12.339 8.372 9.935 1.00 84.19 88 GLY A CA 1
ATOM 679 C C . GLY A 1 88 ? -11.101 7.553 10.279 1.00 84.19 88 GLY A C 1
ATOM 680 O O . GLY A 1 88 ? -10.033 7.709 9.682 1.00 84.19 88 GLY A O 1
ATOM 681 N N . THR A 1 89 ? -11.267 6.686 11.275 1.00 92.44 89 THR A N 1
ATOM 682 C CA . THR A 1 89 ? -10.300 5.657 11.657 1.00 92.44 89 THR A CA 1
ATOM 683 C C . THR A 1 89 ? -10.873 4.277 11.370 1.00 92.44 89 THR A C 1
ATOM 685 O O . THR A 1 89 ? -12.082 4.050 11.434 1.00 92.44 89 THR A O 1
ATOM 688 N N . PHE A 1 90 ? -9.990 3.340 11.043 1.00 94.75 90 PHE A N 1
ATOM 689 C CA . PHE A 1 90 ? -10.365 1.997 10.631 1.00 94.75 90 PHE A CA 1
ATOM 690 C C . PHE A 1 90 ? -9.601 0.956 11.430 1.00 94.75 90 PHE A C 1
ATOM 692 O O . PHE A 1 90 ? -8.442 1.138 11.807 1.00 94.75 90 PHE A O 1
ATOM 699 N N . ARG A 1 91 ? -10.255 -0.181 11.642 1.00 93.69 91 ARG A N 1
ATOM 700 C CA . ARG A 1 91 ? -9.679 -1.335 12.324 1.00 93.69 91 ARG A CA 1
ATOM 701 C C . ARG A 1 91 ? -8.929 -2.258 11.370 1.00 93.69 91 ARG A C 1
ATOM 703 O O . ARG A 1 91 ? -7.952 -2.887 11.769 1.00 93.69 91 ARG A O 1
ATOM 710 N N . ALA A 1 92 ? -9.412 -2.396 10.139 1.00 95.50 92 ALA A N 1
ATOM 711 C CA . ALA A 1 92 ? -8.835 -3.304 9.156 1.00 95.50 92 ALA A CA 1
ATOM 712 C C . ALA A 1 92 ? -9.064 -2.798 7.733 1.00 95.50 92 ALA A C 1
ATOM 714 O O . ALA A 1 92 ? -10.060 -2.136 7.463 1.00 95.50 92 ALA A O 1
ATOM 715 N N . ILE A 1 93 ? -8.154 -3.159 6.827 1.00 96.19 93 ILE A N 1
ATOM 716 C CA . ILE A 1 93 ? -8.234 -2.844 5.396 1.00 96.19 93 ILE A CA 1
ATOM 717 C C . ILE A 1 93 ? -7.901 -4.059 4.527 1.00 96.19 93 ILE A C 1
ATOM 719 O O . ILE A 1 93 ? -7.069 -4.892 4.887 1.00 96.19 93 ILE A O 1
ATOM 723 N N . SER A 1 94 ? -8.491 -4.138 3.345 1.00 95.69 94 SER A N 1
ATOM 724 C CA . SER A 1 94 ? -8.132 -5.097 2.302 1.00 95.69 94 SER A CA 1
ATOM 725 C C . SER A 1 94 ? -8.305 -4.456 0.935 1.00 95.69 94 SER A C 1
ATOM 727 O O . SER A 1 94 ? -9.032 -3.479 0.791 1.00 95.69 94 SER A O 1
ATOM 729 N N . ILE A 1 95 ? -7.654 -5.020 -0.073 1.00 94.31 95 ILE A N 1
ATOM 730 C CA . ILE A 1 95 ? -7.893 -4.650 -1.462 1.00 94.31 95 ILE A CA 1
ATOM 731 C C . ILE A 1 95 ? -8.435 -5.859 -2.215 1.00 94.31 95 ILE A C 1
ATOM 733 O O . ILE A 1 95 ? -8.066 -6.991 -1.896 1.00 94.31 95 ILE A O 1
ATOM 737 N N . ASP A 1 96 ? -9.320 -5.632 -3.178 1.00 91.88 96 ASP A N 1
ATOM 738 C CA . ASP A 1 96 ? -9.788 -6.691 -4.070 1.00 91.88 96 ASP A CA 1
ATOM 739 C C . ASP A 1 96 ? -8.958 -6.776 -5.364 1.00 91.88 96 ASP A C 1
ATOM 741 O O . ASP A 1 96 ? -8.016 -6.013 -5.592 1.00 91.88 96 ASP A O 1
ATOM 745 N N . ALA A 1 97 ? -9.307 -7.724 -6.236 1.00 88.56 97 ALA A N 1
ATOM 746 C CA . ALA A 1 97 ? -8.605 -7.946 -7.501 1.00 88.56 97 ALA A CA 1
ATOM 747 C C . ALA A 1 97 ? -8.682 -6.754 -8.477 1.00 88.56 97 ALA A C 1
ATOM 749 O O . ALA A 1 97 ? -7.902 -6.694 -9.424 1.00 88.56 97 ALA A O 1
ATOM 750 N N . ARG A 1 98 ? -9.605 -5.806 -8.268 1.00 88.75 98 ARG A N 1
ATOM 751 C CA . ARG A 1 98 ? -9.728 -4.575 -9.065 1.00 88.75 98 ARG A CA 1
ATOM 752 C C . ARG A 1 98 ? -8.961 -3.409 -8.449 1.00 88.75 98 ARG A C 1
ATOM 754 O O . ARG A 1 98 ? -8.975 -2.314 -9.002 1.00 88.75 98 ARG A O 1
ATOM 761 N N . SER A 1 99 ? -8.232 -3.663 -7.363 1.00 89.31 99 SER A N 1
ATOM 762 C CA . SER A 1 99 ? -7.552 -2.653 -6.557 1.00 89.31 99 SER A CA 1
ATOM 763 C C . SER A 1 99 ? -8.509 -1.672 -5.862 1.00 89.31 99 SER A C 1
ATOM 765 O O . SER A 1 99 ? -8.096 -0.566 -5.507 1.00 89.31 99 SER A O 1
ATOM 767 N N . ASP A 1 100 ? -9.756 -2.084 -5.605 1.00 91.00 100 ASP A N 1
ATOM 768 C CA . ASP A 1 100 ? -10.679 -1.314 -4.772 1.00 91.00 100 ASP A CA 1
ATOM 769 C C . ASP A 1 100 ? -10.420 -1.593 -3.286 1.00 91.00 100 ASP A C 1
ATOM 771 O O . ASP A 1 100 ? -10.229 -2.741 -2.872 1.00 91.00 100 ASP A O 1
ATOM 775 N N . LEU A 1 101 ? -10.401 -0.531 -2.474 1.00 93.06 101 LEU A N 1
ATOM 776 C CA . LEU A 1 101 ? -10.167 -0.619 -1.033 1.00 93.06 101 LEU A CA 1
ATOM 777 C C . LEU A 1 101 ? -11.470 -0.921 -0.288 1.00 93.06 101 LEU A C 1
ATOM 779 O O . LEU A 1 101 ? -12.463 -0.203 -0.413 1.00 93.06 101 LEU A O 1
ATOM 783 N N . TRP A 1 102 ? -11.388 -1.926 0.571 1.00 93.94 102 TRP A N 1
ATOM 784 C CA . TRP A 1 102 ? -12.395 -2.312 1.545 1.00 93.94 102 TRP A CA 1
ATOM 785 C C . TRP A 1 102 ? -11.841 -2.083 2.948 1.00 93.94 102 TRP A C 1
ATOM 787 O O . TRP A 1 102 ? -10.674 -2.386 3.211 1.00 93.94 102 TRP A O 1
ATOM 797 N N . ALA A 1 103 ? -12.659 -1.565 3.856 1.00 93.25 103 ALA A N 1
ATOM 798 C CA . ALA A 1 103 ? -12.260 -1.295 5.229 1.00 93.25 103 ALA A CA 1
ATOM 799 C C . ALA A 1 103 ? -13.340 -1.734 6.217 1.00 93.25 103 ALA A C 1
ATOM 801 O O . ALA A 1 103 ? -14.516 -1.818 5.877 1.00 93.25 103 ALA A O 1
ATOM 802 N N . ILE A 1 104 ? -12.921 -1.998 7.450 1.00 93.12 104 ILE A N 1
ATOM 803 C CA . ILE A 1 104 ? -13.828 -2.120 8.587 1.00 93.12 104 ILE A CA 1
ATOM 804 C C . ILE A 1 104 ? -13.540 -0.950 9.514 1.00 93.12 104 ILE A C 1
ATOM 806 O O . ILE A 1 104 ? -12.398 -0.798 9.964 1.00 93.12 104 ILE A O 1
ATOM 810 N N . ASP A 1 105 ? -14.547 -0.125 9.776 1.00 90.19 105 ASP A N 1
ATOM 811 C CA . ASP A 1 105 ? -14.427 1.020 10.676 1.00 90.19 105 ASP A CA 1
ATOM 812 C C . ASP A 1 105 ? -14.367 0.593 12.161 1.00 90.19 105 ASP A C 1
ATOM 814 O O . ASP A 1 105 ? -14.306 -0.596 12.512 1.00 90.19 105 ASP A O 1
ATOM 818 N N . MET A 1 106 ? -14.335 1.576 13.060 1.00 87.62 106 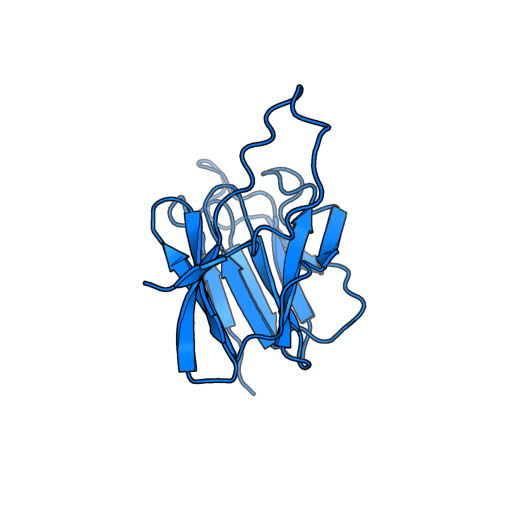MET A N 1
ATOM 819 C CA . MET A 1 106 ? -14.322 1.325 14.505 1.00 87.62 106 MET A CA 1
ATOM 820 C C . MET A 1 106 ? -15.656 0.777 15.039 1.00 87.62 106 MET A C 1
ATOM 822 O O . MET A 1 106 ? -15.662 0.130 16.087 1.00 87.62 106 MET A O 1
ATOM 826 N N . GLU A 1 107 ? -16.754 0.969 14.309 1.00 87.31 107 GLU A N 1
ATOM 827 C CA . GLU A 1 107 ? -18.109 0.529 14.659 1.00 87.31 107 GLU A CA 1
ATOM 828 C C . GLU A 1 107 ? -18.453 -0.865 14.101 1.00 87.31 107 GLU A C 1
ATOM 830 O O . GLU A 1 107 ? -19.489 -1.429 14.443 1.00 87.31 107 GLU A O 1
ATOM 835 N N . ASN A 1 108 ? -17.519 -1.504 13.381 1.00 85.94 108 ASN A N 1
ATOM 836 C CA . ASN A 1 108 ? -17.666 -2.790 12.682 1.00 85.94 108 ASN A CA 1
ATOM 837 C C . ASN A 1 108 ? -18.436 -2.724 11.360 1.00 85.94 108 ASN A C 1
ATOM 839 O O . ASN A 1 108 ? -18.809 -3.778 10.839 1.00 85.94 108 ASN A O 1
ATOM 843 N N . HIS A 1 109 ? -18.637 -1.544 10.789 1.00 85.81 109 HIS A N 1
ATOM 844 C CA . HIS A 1 109 ? -19.240 -1.432 9.473 1.00 85.81 109 HIS A CA 1
ATOM 845 C C . HIS A 1 109 ? -18.221 -1.745 8.382 1.00 85.81 109 HIS A C 1
ATOM 847 O O . HIS A 1 109 ? -17.052 -1.353 8.456 1.00 85.81 109 HIS A O 1
ATOM 853 N N . LEU A 1 110 ? -18.681 -2.463 7.358 1.00 87.44 110 LEU A N 1
ATOM 854 C CA . LEU A 1 110 ? -17.929 -2.671 6.131 1.00 87.44 110 LEU A CA 1
ATOM 855 C C . LEU A 1 110 ? -18.122 -1.445 5.240 1.00 87.44 110 LEU A C 1
ATOM 857 O O . LEU A 1 110 ? -19.241 -1.128 4.844 1.00 87.44 110 LEU A O 1
ATOM 861 N N . VAL A 1 111 ? -17.020 -0.783 4.907 1.00 86.31 111 VAL A N 1
ATOM 862 C CA . VAL A 1 111 ? -17.019 0.381 4.025 1.00 86.31 111 VAL A CA 1
ATOM 863 C C . VAL A 1 111 ? -16.156 0.116 2.803 1.00 86.31 111 VAL A C 1
ATOM 865 O O . VAL A 1 111 ? -15.119 -0.556 2.877 1.00 86.31 111 VAL A O 1
ATOM 868 N N . ARG A 1 112 ? -16.558 0.673 1.664 1.00 83.12 112 ARG A N 1
ATOM 869 C CA . ARG A 1 112 ? -15.754 0.676 0.442 1.00 83.12 112 ARG A CA 1
ATOM 870 C C . ARG A 1 112 ? -15.347 2.104 0.126 1.00 83.12 112 ARG A C 1
ATOM 872 O O . ARG A 1 112 ? -16.182 3.004 0.114 1.00 83.12 112 ARG A O 1
ATOM 879 N N . HIS A 1 113 ? -14.062 2.317 -0.137 1.00 69.88 113 HIS A N 1
ATOM 880 C CA . HIS A 1 113 ? -13.586 3.628 -0.565 1.00 69.88 113 HIS A CA 1
ATOM 881 C C . HIS A 1 113 ? -14.091 3.900 -1.978 1.00 69.88 113 HIS A C 1
ATOM 883 O O . HIS A 1 113 ? -13.695 3.226 -2.935 1.00 69.88 113 HIS A O 1
ATOM 889 N N . LEU A 1 114 ? -14.926 4.924 -2.118 1.00 61.84 114 LEU A N 1
ATOM 890 C CA . LEU A 1 114 ? -15.291 5.439 -3.422 1.00 61.84 114 LEU A CA 1
ATOM 891 C C . LEU A 1 114 ? -14.101 6.212 -3.955 1.00 61.84 114 LEU A C 1
ATOM 893 O O . LEU A 1 114 ? -13.679 7.219 -3.396 1.00 61.84 114 LEU A O 1
ATOM 897 N N . SER A 1 115 ? -13.496 5.712 -5.022 1.00 52.66 115 SER A N 1
ATOM 898 C CA . SER A 1 115 ? -12.515 6.489 -5.765 1.00 52.66 115 SER A CA 1
ATOM 899 C C . SER A 1 115 ? -13.141 7.840 -6.116 1.00 52.66 115 SER A C 1
ATOM 901 O O . SER A 1 115 ? -14.069 7.866 -6.919 1.00 52.66 115 SER A O 1
ATOM 903 N N . ASP A 1 116 ? -12.652 8.944 -5.539 1.00 42.12 116 ASP A N 1
ATOM 904 C CA . ASP A 1 116 ? -12.960 10.285 -6.037 1.00 42.12 116 ASP A CA 1
ATOM 905 C C . ASP A 1 116 ? -12.551 10.319 -7.513 1.00 42.12 116 ASP A C 1
ATOM 907 O O . ASP A 1 116 ? -11.375 10.476 -7.866 1.00 42.12 116 ASP A O 1
ATOM 911 N N . VAL A 1 117 ? -13.521 10.110 -8.400 1.00 33.22 117 VAL A N 1
ATOM 912 C CA . VAL A 1 117 ? -13.381 10.427 -9.811 1.00 33.22 117 VAL A CA 1
ATOM 913 C C . VAL A 1 117 ? -13.210 11.937 -9.835 1.00 33.22 117 VAL A C 1
ATOM 915 O O . VAL A 1 117 ? -14.163 12.684 -9.637 1.00 33.22 117 VAL A O 1
ATOM 918 N N . PHE A 1 118 ? -11.976 12.399 -10.013 1.00 33.78 118 PHE A N 1
ATOM 919 C CA . PHE A 1 118 ? -11.703 13.809 -10.242 1.00 33.78 118 PHE A CA 1
ATOM 920 C C . PHE A 1 118 ? -12.438 14.232 -11.521 1.00 33.78 118 PHE A C 1
ATOM 922 O O . PHE A 1 118 ? -11.975 13.958 -12.628 1.00 33.78 118 PHE A O 1
ATOM 929 N N . ILE A 1 119 ? -13.602 14.869 -11.372 1.00 37.41 119 ILE A N 1
ATOM 930 C CA . ILE A 1 119 ? -14.303 15.557 -12.457 1.00 37.41 119 ILE A CA 1
ATOM 931 C C . ILE A 1 119 ? -13.773 16.997 -12.450 1.00 37.41 119 ILE A C 1
ATOM 933 O O . ILE A 1 119 ? -14.096 17.739 -11.521 1.00 37.41 119 ILE A O 1
ATOM 937 N N . PRO A 1 120 ? -12.980 17.434 -13.448 1.00 31.97 120 PRO A N 1
ATOM 938 C CA . PRO A 1 120 ? -12.235 18.696 -13.374 1.00 31.97 120 PRO A CA 1
ATOM 939 C C . PRO A 1 120 ? -13.083 19.980 -13.287 1.00 31.97 120 PRO A C 1
ATOM 941 O O . PRO A 1 120 ? -12.509 21.058 -13.194 1.00 31.97 120 PRO A O 1
ATOM 944 N N . ASN A 1 121 ? -14.422 19.901 -13.316 1.00 33.97 121 ASN A N 1
ATOM 945 C CA . ASN A 1 121 ? -15.303 21.054 -13.535 1.00 33.97 121 ASN A CA 1
ATOM 946 C C . ASN A 1 121 ? -16.461 21.236 -12.531 1.00 33.97 121 ASN A C 1
ATOM 948 O O . ASN A 1 121 ? -17.353 22.035 -12.802 1.00 33.97 121 ASN A O 1
ATOM 952 N N . GLN A 1 122 ? -16.485 20.570 -11.372 1.00 37.72 122 GLN A N 1
ATOM 953 C CA . GLN A 1 122 ? -17.512 20.842 -10.348 1.00 37.72 122 GLN A CA 1
ATOM 954 C C . GLN A 1 122 ? -16.928 21.473 -9.080 1.00 37.72 122 GLN A C 1
ATOM 956 O O . GLN A 1 122 ? -16.919 20.886 -8.006 1.00 37.72 122 GLN A O 1
ATOM 961 N N . PHE A 1 123 ? -16.516 22.737 -9.185 1.00 47.44 123 PHE A N 1
ATOM 962 C CA . PHE A 1 123 ? -16.633 23.638 -8.040 1.00 47.44 123 PHE A CA 1
ATOM 963 C C . PHE A 1 123 ? -18.022 24.267 -8.074 1.00 47.44 123 PHE A C 1
ATOM 965 O O . PHE A 1 123 ? -18.245 25.199 -8.845 1.00 47.44 123 PHE A O 1
ATOM 972 N N . ARG A 1 124 ? -18.939 23.734 -7.258 1.00 38.25 124 ARG A N 1
ATOM 973 C CA . ARG A 1 124 ? -20.020 24.453 -6.551 1.00 38.25 124 ARG A CA 1
ATOM 974 C C . ARG A 1 124 ? -20.955 23.452 -5.877 1.00 38.25 124 ARG A C 1
ATOM 976 O O . ARG A 1 124 ? -21.947 23.025 -6.453 1.00 38.25 124 ARG A O 1
ATOM 983 N N . ASN A 1 125 ? -20.595 23.075 -4.660 1.00 32.28 125 ASN A N 1
ATOM 984 C CA . ASN A 1 125 ? -21.376 23.272 -3.438 1.00 32.28 125 ASN A CA 1
ATOM 985 C C . ASN A 1 125 ? -20.802 22.349 -2.369 1.00 32.28 125 ASN A C 1
ATOM 987 O O . ASN A 1 125 ? -20.479 21.195 -2.636 1.00 32.28 125 ASN A O 1
ATOM 991 N N . CYS A 1 126 ? -20.615 22.910 -1.179 1.00 42.50 126 CYS A N 1
ATOM 992 C CA . CYS A 1 126 ? -20.195 22.192 0.008 1.00 42.50 126 CYS A CA 1
ATOM 993 C C . CYS A 1 126 ? -21.276 21.183 0.403 1.00 42.50 126 CYS A C 1
ATOM 995 O O . CYS A 1 126 ? -22.121 21.498 1.228 1.00 42.50 126 CYS A O 1
ATOM 997 N N . ASP A 1 127 ? -21.215 19.986 -0.162 1.00 36.28 127 ASP A N 1
ATOM 998 C CA . ASP A 1 127 ? -21.664 18.785 0.522 1.00 36.28 127 ASP A CA 1
ATOM 999 C C . ASP A 1 127 ? -20.406 17.991 0.843 1.00 36.28 127 ASP A C 1
ATOM 1001 O O . ASP A 1 127 ? -19.612 17.663 -0.044 1.00 36.28 127 ASP A O 1
ATOM 1005 N N . VAL A 1 128 ? -20.196 17.728 2.131 1.00 45.00 128 VAL A N 1
ATOM 1006 C CA . VAL A 1 128 ? -19.215 16.755 2.609 1.00 45.00 128 VAL A CA 1
ATOM 1007 C C . VAL A 1 128 ? -19.703 15.396 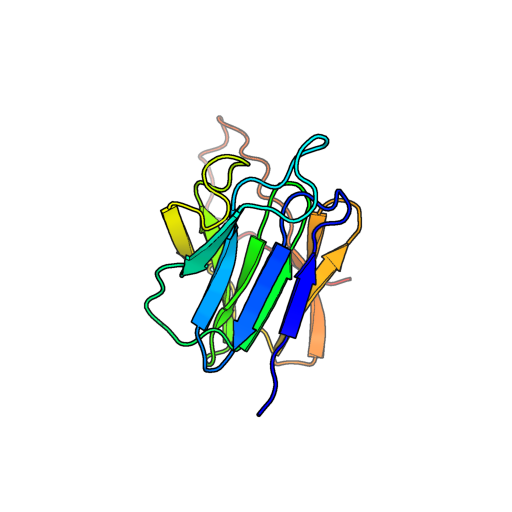2.115 1.00 45.00 128 VAL A C 1
ATOM 1009 O O . VAL A 1 128 ? -20.413 14.687 2.818 1.00 45.00 128 VAL A O 1
ATOM 1012 N N . ARG A 1 129 ? -19.414 15.066 0.855 1.00 44.44 129 ARG A N 1
ATOM 1013 C CA . ARG A 1 129 ? -19.612 13.714 0.348 1.00 44.44 129 ARG A CA 1
ATOM 1014 C C . ARG A 1 129 ? -18.601 12.843 1.072 1.00 44.44 129 ARG A C 1
ATOM 1016 O O . ARG A 1 129 ? -17.395 13.048 0.939 1.00 44.44 129 ARG A O 1
ATOM 1023 N N . GLU A 1 130 ? -19.111 11.945 1.901 1.00 48.91 130 GLU A N 1
ATOM 1024 C CA . GLU A 1 130 ? -18.310 10.950 2.597 1.00 48.91 130 GLU A CA 1
ATOM 1025 C C . GLU A 1 130 ? -17.462 10.198 1.564 1.00 48.91 130 GLU A C 1
ATOM 1027 O O . GLU A 1 130 ? -17.958 9.766 0.526 1.00 48.91 130 GLU A O 1
ATOM 1032 N N . SER A 1 131 ? -16.157 10.071 1.813 1.00 56.97 131 SER A N 1
ATOM 1033 C CA . SER A 1 131 ? -15.213 9.412 0.893 1.00 56.97 131 SER A CA 1
ATOM 1034 C C . SER A 1 131 ? -15.417 7.886 0.793 1.00 56.97 131 SER A C 1
ATOM 1036 O O . SER A 1 131 ? -14.583 7.172 0.231 1.00 56.97 131 SER A O 1
ATOM 1038 N N . TYR A 1 132 ? -16.508 7.369 1.362 1.00 53.09 132 TYR A N 1
ATOM 1039 C CA . TYR A 1 132 ? -16.817 5.954 1.508 1.00 53.09 132 TYR A CA 1
ATOM 1040 C C . TYR A 1 132 ? -18.326 5.728 1.363 1.00 53.09 132 TYR A C 1
ATOM 1042 O O . TYR A 1 132 ? -19.119 6.598 1.708 1.00 53.09 132 TYR A O 1
ATOM 1050 N N . GLU A 1 133 ? -18.708 4.544 0.889 1.00 57.47 133 GLU A N 1
ATOM 1051 C CA . GLU A 1 133 ? -20.092 4.056 0.919 1.00 57.47 133 GLU A CA 1
ATOM 1052 C C . GLU A 1 133 ? -20.186 2.825 1.835 1.00 57.47 133 GLU A C 1
ATOM 1054 O O . GLU A 1 133 ? -19.300 1.958 1.817 1.00 57.47 133 GLU A O 1
ATOM 1059 N N . PHE A 1 134 ? -21.258 2.757 2.632 1.00 55.25 134 PHE A N 1
ATOM 1060 C CA . PHE A 1 134 ? -21.655 1.552 3.364 1.00 55.25 134 PHE A CA 1
ATOM 1061 C C . PHE A 1 134 ? -22.173 0.503 2.379 1.00 55.25 134 PHE A C 1
ATOM 1063 O O . PHE A 1 134 ? -22.891 0.839 1.434 1.00 55.25 134 PHE A O 1
ATOM 1070 N N . VAL A 1 135 ? -21.805 -0.759 2.605 1.00 53.62 135 VAL A N 1
ATOM 1071 C CA . VAL A 1 135 ? -22.230 -1.904 1.782 1.00 53.62 135 VAL A CA 1
ATOM 1072 C C . VAL A 1 135 ? -23.269 -2.739 2.510 1.00 53.62 135 VAL A C 1
ATOM 1074 O O . VAL A 1 135 ? -23.069 -2.992 3.719 1.00 53.62 135 VAL A O 1
#

Organism: Teladorsagia circumcincta (NCBI:txid45464)